Protein AF-0000000087529112 (afdb_homodimer)

Secondary structure (DSSP, 8-state):
-EEEE---HHHHHHHHHHHHTTEEEEETTEEEE---HHHHHHHHHHHHTTS-TT-EEEE----HHHHTT-EEEETT-----------/-EEEE---HHHHHHHHHHHHTTEEEEETTEEEE---HHHHHHHHHHHHTTS-TT-EEEE----HHHHTT-EEEETT-----------

pLDDT: mean 88.97, std 19.31, range [22.7, 98.44]

Radius of gyration: 16.76 Å; Cα contacts (8 Å, |Δi|>4): 225; chains: 2; bounding box: 36×61×33 Å

Solvent-accessible surface area (backbone atoms only — not comparable to full-atom values): 9905 Å² total; per-residue (Å²): 57,40,38,51,41,61,85,51,65,69,54,42,48,51,51,48,56,58,45,59,77,53,35,45,79,79,41,93,50,30,32,46,53,82,69,53,73,67,55,46,53,52,50,51,53,55,49,60,75,63,57,52,67,85,17,30,38,38,37,38,59,66,48,74,71,29,59,73,58,53,43,34,39,45,48,75,49,52,74,78,63,77,74,72,72,75,123,57,39,39,51,42,58,86,51,63,69,54,40,50,50,52,49,57,59,46,56,79,54,35,44,78,79,41,93,50,30,33,46,52,83,68,53,73,66,53,47,53,52,49,50,54,55,48,61,75,64,56,51,67,85,16,32,38,38,37,40,59,66,50,76,70,30,59,72,59,53,43,32,42,43,47,75,49,51,75,81,64,78,74,78,78,83,134

Sequence (174 aa):
MITYDISDDRIRRQVWKILTDHGERVQYSVFECELTPDEKRRLRLRLAGLIASDDSVRWYPLCTWCAKKIVIQGQGDSAVFPDYYLLMITYDISDDRIRRQVWKILTDHGERVQYSVFECELTPDEKRRLRLRLAGLIASDDSVRWYPLCTWCAKKIVIQGQGDSAVFPDYYLL

Organism: NCBI:txid1859131

Foldseek 3Di:
DKFKDADDPVLLVVLVVLCVVAADDPDSGDTDGDDDPVRVVVNVVVNVVRGDPVMDMDDDDADPVRVVPDADDDDVGPDDPPPPPPD/DKFKDADDPVLLVVLVVLCVVAADDPDSGDTDGDDDPVRVVVNVVVNVVRGDPVMDMDDDDADPVRVVPDADDDDVGDDDPPPPPDD

Structure (mmCIF, N/CA/C/O backbone):
data_AF-0000000087529112-model_v1
#
loop_
_entity.id
_entity.type
_entity.pdbx_description
1 polymer 'CRISPR-associated endoribonuclease Cas2'
#
loop_
_atom_site.group_PDB
_atom_site.id
_atom_site.type_symbol
_atom_site.label_atom_id
_atom_site.label_alt_id
_atom_site.label_comp_id
_atom_site.label_asym_id
_atom_site.label_entity_id
_atom_site.label_seq_id
_atom_site.pdbx_PDB_ins_code
_atom_site.Cartn_x
_atom_site.Cartn_y
_atom_site.Cartn_z
_atom_site.occupancy
_atom_site.B_iso_or_equiv
_atom_site.auth_seq_id
_atom_site.auth_comp_id
_atom_site.auth_asym_id
_atom_site.auth_atom_id
_atom_site.pdbx_PDB_model_num
ATOM 1 N N . MET A 1 1 ? -5.008 -4.461 -4.684 1 97.12 1 MET A N 1
ATOM 2 C CA . MET A 1 1 ? -3.74 -3.754 -4.512 1 97.12 1 MET A CA 1
ATOM 3 C C . MET A 1 1 ? -2.676 -4.68 -3.928 1 97.12 1 MET A C 1
ATOM 5 O O . MET A 1 1 ? -2.959 -5.457 -3.016 1 97.12 1 MET A O 1
ATOM 9 N N . ILE A 1 2 ? -1.481 -4.57 -4.492 1 98.38 2 ILE A N 1
ATOM 10 C CA . ILE A 1 2 ? -0.343 -5.359 -4.031 1 98.38 2 ILE A CA 1
ATOM 11 C C . ILE A 1 2 ? 0.794 -4.426 -3.615 1 98.38 2 ILE A C 1
ATOM 13 O O . ILE A 1 2 ? 1.185 -3.537 -4.375 1 98.38 2 ILE A O 1
ATOM 17 N N . THR A 1 3 ? 1.241 -4.594 -2.396 1 98.44 3 THR A N 1
ATOM 18 C CA . THR A 1 3 ? 2.43 -3.881 -1.939 1 98.44 3 THR A CA 1
ATOM 19 C C . THR A 1 3 ? 3.559 -4.859 -1.627 1 98.44 3 THR A C 1
ATOM 21 O O . THR A 1 3 ? 3.309 -6.004 -1.243 1 98.44 3 THR A O 1
ATOM 24 N N . TYR A 1 4 ? 4.75 -4.438 -1.769 1 98.31 4 TYR A N 1
ATOM 25 C CA . TYR A 1 4 ? 5.848 -5.344 -1.442 1 98.31 4 TYR A CA 1
ATOM 26 C C . TYR A 1 4 ? 7.031 -4.582 -0.864 1 98.31 4 TYR A C 1
ATOM 28 O O . TYR A 1 4 ? 7.254 -3.416 -1.204 1 98.31 4 TYR A O 1
ATOM 36 N N . ASP A 1 5 ? 7.762 -5.25 0.012 1 97.38 5 ASP A N 1
ATOM 37 C CA . ASP A 1 5 ? 8.992 -4.82 0.672 1 97.38 5 ASP A CA 1
ATOM 38 C C . ASP A 1 5 ? 10.102 -5.848 0.485 1 97.38 5 ASP A C 1
ATOM 40 O O . ASP A 1 5 ? 10.164 -6.848 1.206 1 97.38 5 ASP A O 1
ATOM 44 N N . ILE A 1 6 ? 10.891 -5.531 -0.5 1 97.5 6 ILE A N 1
ATOM 45 C CA . ILE A 1 6 ? 11.938 -6.457 -0.922 1 97.5 6 ILE A CA 1
ATOM 46 C C . ILE A 1 6 ? 13.281 -5.738 -0.946 1 97.5 6 ILE A C 1
ATOM 48 O O . ILE A 1 6 ? 13.438 -4.73 -1.641 1 97.5 6 ILE A O 1
ATOM 52 N N . SER A 1 7 ? 14.297 -6.277 -0.298 1 94.69 7 SER A N 1
ATOM 53 C CA . SER A 1 7 ? 15.578 -5.598 -0.122 1 94.69 7 SER A CA 1
ATOM 54 C C . SER A 1 7 ? 16.484 -5.797 -1.334 1 94.69 7 SER A C 1
ATOM 56 O O . SER A 1 7 ? 17.188 -4.875 -1.742 1 94.69 7 SER A O 1
ATOM 58 N N . ASP A 1 8 ? 16.406 -7.047 -1.857 1 96.94 8 ASP A N 1
ATOM 59 C CA . ASP A 1 8 ? 17.281 -7.375 -2.979 1 96.94 8 ASP A CA 1
ATOM 60 C C . ASP A 1 8 ? 16.766 -6.742 -4.273 1 96.94 8 ASP A C 1
ATOM 62 O O . ASP A 1 8 ? 15.656 -7.039 -4.723 1 96.94 8 ASP A O 1
ATOM 66 N N . ASP A 1 9 ? 17.594 -5.938 -4.918 1 96.31 9 ASP A N 1
ATOM 67 C CA . ASP A 1 9 ? 17.203 -5.184 -6.102 1 96.31 9 ASP A CA 1
ATOM 68 C C . ASP A 1 9 ? 16.844 -6.121 -7.254 1 96.31 9 ASP A C 1
ATOM 70 O O . ASP A 1 9 ? 15.914 -5.84 -8.023 1 96.31 9 ASP A O 1
ATOM 74 N N . ARG A 1 10 ? 17.578 -7.227 -7.336 1 97.56 10 ARG A N 1
ATOM 75 C CA . ARG A 1 10 ? 17.312 -8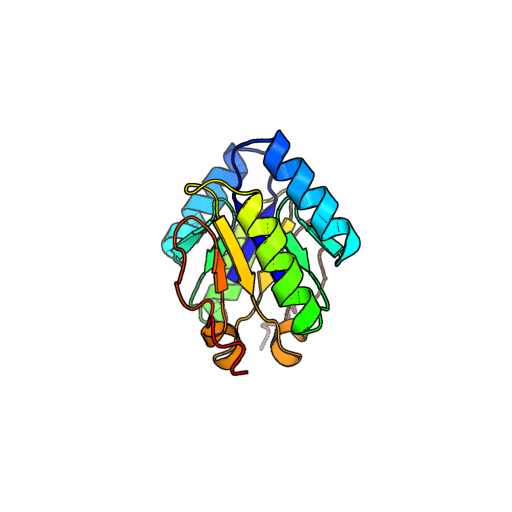.156 -8.43 1 97.56 10 ARG A CA 1
ATOM 76 C C . ARG A 1 10 ? 15.938 -8.789 -8.273 1 97.56 10 ARG A C 1
ATOM 78 O O . ARG A 1 10 ? 15.172 -8.875 -9.242 1 97.56 10 ARG A O 1
ATOM 85 N N . ILE A 1 11 ? 15.664 -9.172 -7.066 1 97.62 11 ILE A N 1
ATOM 86 C CA . ILE A 1 11 ? 14.367 -9.781 -6.785 1 97.62 11 ILE A CA 1
ATOM 87 C C . ILE A 1 11 ? 13.258 -8.742 -6.953 1 97.62 11 ILE A C 1
ATOM 89 O O . ILE A 1 11 ? 12.219 -9.023 -7.543 1 97.62 11 ILE A O 1
ATOM 93 N N . ARG A 1 12 ? 13.477 -7.566 -6.457 1 97.69 12 ARG A N 1
ATOM 94 C CA . ARG A 1 12 ? 12.5 -6.492 -6.574 1 97.69 12 ARG A CA 1
ATOM 95 C C . ARG A 1 12 ? 12.172 -6.203 -8.031 1 97.69 12 ARG A C 1
ATOM 97 O O . ARG A 1 12 ? 11.008 -6.016 -8.391 1 97.69 12 ARG A O 1
ATOM 104 N N . ARG A 1 13 ? 13.203 -6.199 -8.867 1 97.5 13 ARG A N 1
ATOM 105 C CA . ARG A 1 13 ? 13 -5.961 -10.289 1 97.5 13 ARG A CA 1
ATOM 106 C C . ARG A 1 13 ? 12.203 -7.09 -10.93 1 97.5 13 ARG A C 1
ATOM 108 O O . ARG A 1 13 ? 11.352 -6.848 -11.789 1 97.5 13 ARG A O 1
ATOM 115 N N . GLN A 1 14 ? 12.469 -8.266 -10.555 1 97.94 14 GLN A N 1
ATOM 116 C CA . GLN A 1 14 ? 11.719 -9.406 -11.086 1 97.94 14 GLN A CA 1
ATOM 117 C C . GLN A 1 14 ? 10.25 -9.328 -10.688 1 97.94 14 GLN A C 1
ATOM 119 O O . GLN A 1 14 ? 9.367 -9.578 -11.508 1 97.94 14 GLN A O 1
ATOM 124 N N . VAL A 1 15 ? 10.023 -8.992 -9.453 1 98.19 15 VAL A N 1
ATOM 125 C CA . VAL A 1 15 ? 8.656 -8.852 -8.977 1 98.19 15 VAL A CA 1
ATOM 126 C C . VAL A 1 15 ? 7.949 -7.742 -9.758 1 98.19 15 VAL A C 1
ATOM 128 O O . VAL A 1 15 ? 6.82 -7.914 -10.219 1 98.19 15 VAL A O 1
ATOM 131 N N . TRP A 1 16 ? 8.633 -6.668 -9.914 1 97.94 16 TRP A N 1
ATOM 132 C CA . TRP A 1 16 ? 8.125 -5.566 -10.727 1 97.94 16 TRP A CA 1
ATOM 133 C C . TRP A 1 16 ? 7.742 -6.043 -12.125 1 97.94 16 TRP A C 1
ATOM 135 O O . TRP A 1 16 ? 6.637 -5.77 -12.602 1 97.94 16 TRP A O 1
ATOM 145 N N . LYS A 1 17 ? 8.578 -6.754 -12.727 1 97.88 17 LYS A N 1
ATOM 146 C CA . LYS A 1 17 ? 8.328 -7.23 -14.078 1 97.88 17 LYS A CA 1
ATOM 147 C C . LYS A 1 17 ? 7.109 -8.148 -14.125 1 97.88 17 LYS A C 1
ATOM 149 O O . LYS A 1 17 ? 6.27 -8.031 -15.016 1 97.88 17 LYS A O 1
ATOM 154 N N . ILE A 1 18 ? 7.023 -8.953 -13.211 1 97.94 18 ILE A N 1
ATOM 155 C CA . ILE A 1 18 ? 5.914 -9.898 -13.156 1 97.94 18 ILE A CA 1
ATOM 156 C C . ILE A 1 18 ? 4.598 -9.141 -12.977 1 97.94 18 ILE A C 1
ATOM 158 O O . ILE A 1 18 ? 3.623 -9.414 -13.68 1 97.94 18 ILE A O 1
ATOM 162 N N . LEU A 1 19 ? 4.562 -8.18 -12.078 1 98.12 19 LEU A N 1
ATOM 163 C CA . LEU A 1 19 ? 3.324 -7.48 -11.75 1 98.12 19 LEU A CA 1
ATOM 164 C C . LEU A 1 19 ? 2.92 -6.539 -12.883 1 98.12 19 LEU A C 1
ATOM 166 O O . LEU A 1 19 ? 1.733 -6.258 -13.062 1 98.12 19 LEU A O 1
ATOM 170 N N . THR A 1 20 ? 3.918 -6.082 -13.664 1 97.5 20 THR A N 1
ATOM 171 C CA . THR A 1 20 ? 3.658 -5.168 -14.766 1 97.5 20 THR A CA 1
ATOM 172 C C . THR A 1 20 ? 2.711 -5.801 -15.781 1 97.5 20 THR A C 1
ATOM 174 O O . THR A 1 20 ? 1.915 -5.105 -16.422 1 97.5 20 THR A O 1
ATOM 177 N N . ASP A 1 21 ? 2.658 -7.074 -15.82 1 95.88 21 ASP A N 1
ATOM 178 C CA . ASP A 1 21 ? 1.807 -7.805 -16.75 1 95.88 21 ASP A CA 1
ATOM 179 C C . ASP A 1 21 ? 0.402 -7.992 -16.188 1 95.88 21 ASP A C 1
ATOM 181 O O . ASP A 1 21 ? -0.488 -8.5 -16.875 1 95.88 21 ASP A O 1
ATOM 185 N N . HIS A 1 22 ? 0.171 -7.539 -14.961 1 97.31 22 HIS A N 1
ATOM 186 C CA . HIS A 1 22 ? -1.081 -7.906 -14.312 1 97.31 22 HIS A CA 1
ATOM 187 C C . HIS A 1 22 ? -1.8 -6.68 -13.766 1 97.31 22 HIS A C 1
ATOM 189 O O . HIS A 1 22 ? -2.951 -6.77 -13.336 1 97.31 22 HIS A O 1
ATOM 195 N N . GLY A 1 23 ? -1.105 -5.59 -13.766 1 97.31 23 GLY A N 1
ATOM 196 C CA . GLY A 1 23 ? -1.721 -4.41 -13.18 1 97.31 23 GLY A CA 1
ATOM 197 C C . GLY A 1 23 ? -0.941 -3.137 -13.453 1 97.31 23 GLY A C 1
ATOM 198 O O . GLY A 1 23 ? -0.085 -3.102 -14.336 1 97.31 23 GLY A O 1
ATOM 199 N N . GLU A 1 24 ? -1.319 -2.135 -12.812 1 97.38 24 GLU A N 1
ATOM 200 C CA . GLU A 1 24 ? -0.717 -0.813 -12.961 1 97.38 24 GLU A CA 1
ATOM 201 C C . GLU A 1 24 ? 0.164 -0.472 -11.758 1 97.38 24 GLU A C 1
ATOM 203 O O . GLU A 1 24 ? -0.273 -0.577 -10.617 1 97.38 24 GLU A O 1
ATOM 208 N N . ARG A 1 25 ? 1.437 -0.058 -12.133 1 97.19 25 ARG A N 1
ATOM 209 C CA . ARG A 1 25 ? 2.314 0.436 -11.078 1 97.19 25 ARG A CA 1
ATOM 210 C C . ARG A 1 25 ? 1.905 1.838 -10.641 1 97.19 25 ARG A C 1
ATOM 212 O O . ARG A 1 25 ? 1.94 2.779 -11.43 1 97.19 25 ARG A O 1
ATOM 219 N N . VAL A 1 26 ? 1.523 2.002 -9.336 1 96.56 26 VAL A N 1
ATOM 220 C CA . VAL A 1 26 ? 1.054 3.307 -8.875 1 96.56 26 VAL A CA 1
ATOM 221 C C . VAL A 1 26 ? 2.109 3.953 -7.98 1 96.56 26 VAL A C 1
ATOM 223 O O . VAL A 1 26 ? 2.098 5.168 -7.777 1 96.56 26 VAL A O 1
ATOM 226 N N . GLN A 1 27 ? 2.967 3.143 -7.395 1 97.25 27 GLN A N 1
ATOM 227 C CA . GLN A 1 27 ? 4.16 3.566 -6.672 1 97.25 27 GLN A CA 1
ATOM 228 C C . GLN A 1 27 ? 5.312 2.59 -6.891 1 97.25 27 GLN A C 1
ATOM 230 O O . GLN A 1 27 ? 5.109 1.482 -7.395 1 97.25 27 GLN A O 1
ATOM 235 N N . TYR A 1 28 ? 6.422 2.936 -6.434 1 95.75 28 TYR A N 1
ATOM 236 C CA . TYR A 1 28 ? 7.621 2.127 -6.637 1 95.75 28 TYR A CA 1
ATOM 237 C C . TYR A 1 28 ? 7.367 0.672 -6.262 1 95.75 28 TYR A C 1
ATOM 239 O O . TYR A 1 28 ? 7.754 -0.241 -6.996 1 95.75 28 TYR A O 1
ATOM 247 N N . SER A 1 29 ? 6.625 0.409 -5.145 1 96.88 29 SER A N 1
ATOM 248 C CA . SER A 1 29 ? 6.395 -0.947 -4.656 1 96.88 29 SER A CA 1
ATOM 249 C C . SER A 1 29 ? 4.91 -1.206 -4.43 1 96.88 29 SER A C 1
ATOM 251 O O . SER A 1 29 ? 4.535 -1.952 -3.521 1 96.88 29 SER A O 1
ATOM 253 N N . VAL A 1 30 ? 4.133 -0.557 -5.254 1 98.19 30 VAL A N 1
ATOM 254 C CA . VAL A 1 30 ? 2.688 -0.721 -5.117 1 98.19 30 VAL A CA 1
ATOM 255 C C . VAL A 1 30 ? 2.055 -0.877 -6.5 1 98.19 30 VAL A C 1
ATOM 257 O O . VAL A 1 30 ? 2.27 -0.047 -7.387 1 98.19 30 VAL A O 1
ATOM 260 N N . PHE A 1 31 ? 1.249 -1.937 -6.641 1 98.44 31 PHE A N 1
ATOM 261 C CA . PHE A 1 31 ? 0.499 -2.184 -7.867 1 98.44 31 PHE A CA 1
ATOM 262 C C . PHE A 1 31 ? -0.994 -2.287 -7.574 1 98.44 31 PHE A C 1
ATOM 264 O O . PHE A 1 31 ? 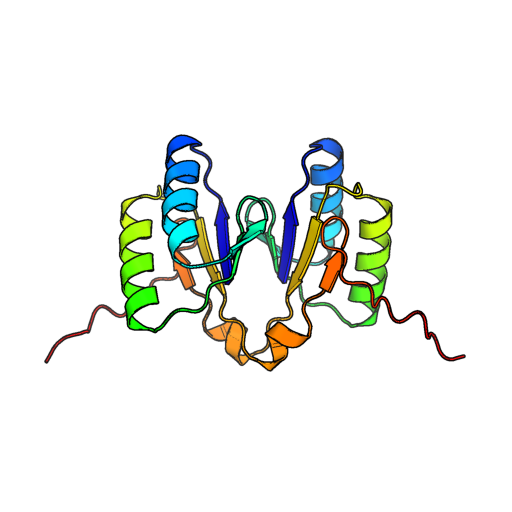-1.395 -2.834 -6.547 1 98.44 31 PHE A O 1
ATOM 271 N N . GLU A 1 32 ? -1.783 -1.75 -8.453 1 97.88 32 GLU A N 1
ATOM 272 C CA . GLU A 1 32 ? -3.217 -2.025 -8.492 1 97.88 32 GLU A CA 1
ATOM 273 C C . GLU A 1 32 ? -3.562 -2.992 -9.625 1 97.88 32 GLU A C 1
ATOM 275 O O . GLU A 1 32 ? -3.191 -2.766 -10.773 1 97.88 32 GLU A O 1
ATOM 280 N N . CYS A 1 33 ? -4.273 -4.008 -9.25 1 97.81 33 CYS A N 1
ATOM 281 C CA . CYS A 1 33 ? -4.539 -5.094 -10.188 1 97.81 33 CYS A CA 1
ATOM 282 C C . CYS A 1 33 ? -6.008 -5.492 -10.156 1 97.81 33 CYS A C 1
ATOM 284 O O . CYS A 1 33 ? -6.637 -5.492 -9.094 1 97.81 33 CYS A O 1
ATOM 286 N N . GLU A 1 34 ? -6.516 -5.801 -11.297 1 96.44 34 GLU A N 1
ATOM 287 C CA . GLU A 1 34 ? -7.789 -6.5 -11.43 1 96.44 34 GLU A CA 1
ATOM 288 C C . GLU A 1 34 ? -7.582 -7.961 -11.828 1 96.44 34 GLU A C 1
ATOM 290 O O . GLU A 1 34 ? -7.316 -8.258 -12.992 1 96.44 34 GLU A O 1
ATOM 295 N N . LEU A 1 35 ? -7.754 -8.844 -10.852 1 97.12 35 LEU A N 1
ATOM 296 C CA . LEU A 1 35 ? -7.422 -10.25 -11.055 1 97.12 3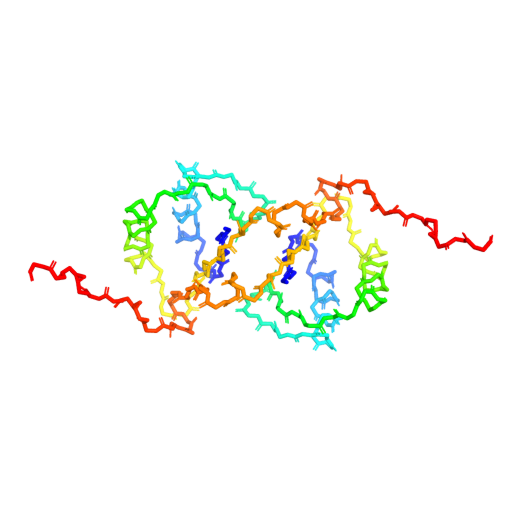5 LEU A CA 1
ATOM 297 C C . LEU A 1 35 ? -8.625 -11.141 -10.75 1 97.12 35 LEU A C 1
ATOM 299 O O . LEU A 1 35 ? -9.367 -10.875 -9.797 1 97.12 35 LEU A O 1
ATOM 303 N N . THR A 1 36 ? -8.734 -12.227 -11.5 1 96 36 THR A N 1
ATOM 304 C CA . THR A 1 36 ? -9.617 -13.312 -11.094 1 96 36 THR A CA 1
ATOM 305 C C . THR A 1 36 ? -9.008 -14.109 -9.945 1 96 36 THR A C 1
ATOM 307 O O . THR A 1 36 ? -7.801 -14.016 -9.695 1 96 36 THR A O 1
ATOM 310 N N . PRO A 1 37 ? -9.859 -14.891 -9.289 1 94.5 37 PRO A N 1
ATOM 311 C CA . PRO A 1 37 ? -9.312 -15.719 -8.219 1 94.5 37 PRO A CA 1
ATOM 312 C C . PRO A 1 37 ? -8.188 -16.641 -8.695 1 94.5 37 PRO A C 1
ATOM 314 O O . PRO A 1 37 ? -7.188 -16.812 -8 1 94.5 37 PRO A O 1
ATOM 317 N N . ASP A 1 38 ? -8.344 -17.188 -9.898 1 96.25 38 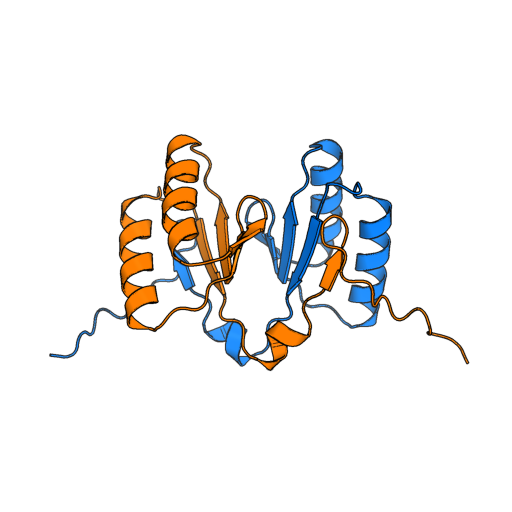ASP A N 1
ATOM 318 C CA . ASP A 1 38 ? -7.324 -18.078 -10.438 1 96.25 38 ASP A CA 1
ATOM 319 C C . ASP A 1 38 ? -6.039 -17.312 -10.75 1 96.25 38 ASP A C 1
ATOM 321 O O . ASP A 1 38 ? -4.941 -17.797 -10.453 1 96.25 38 ASP A O 1
ATOM 325 N N . GLU A 1 39 ? -6.164 -16.203 -11.289 1 96.56 39 GLU A N 1
ATOM 326 C CA . GLU A 1 39 ? -5 -15.375 -11.586 1 96.56 39 GLU A CA 1
ATOM 327 C C . GLU A 1 39 ? -4.258 -14.984 -10.305 1 96.56 39 GLU A C 1
ATOM 329 O O . GLU A 1 39 ? -3.027 -15.031 -10.258 1 96.56 39 GLU A O 1
ATOM 334 N N . LYS A 1 40 ? -5.035 -14.602 -9.344 1 97 40 LYS A N 1
ATOM 335 C CA . LYS A 1 40 ? -4.453 -14.234 -8.062 1 97 40 LYS A CA 1
ATOM 336 C C . LYS A 1 40 ? -3.672 -15.398 -7.453 1 97 40 LYS A C 1
ATOM 338 O O . LYS A 1 40 ? -2.539 -15.219 -7.004 1 97 40 LYS A O 1
ATOM 343 N N . ARG A 1 41 ? -4.293 -16.562 -7.504 1 95.5 41 ARG A N 1
ATOM 344 C CA . ARG A 1 41 ? -3.645 -17.734 -6.945 1 95.5 41 ARG A CA 1
ATOM 345 C C . ARG A 1 41 ? -2.33 -18.031 -7.664 1 95.5 41 ARG A C 1
ATOM 347 O O . ARG A 1 41 ? -1.303 -18.25 -7.02 1 95.5 41 ARG A O 1
ATOM 354 N N . ARG A 1 42 ? -2.326 -17.984 -8.922 1 96.44 42 ARG A N 1
ATOM 355 C CA . ARG A 1 42 ? -1.135 -18.281 -9.711 1 96.44 42 ARG A CA 1
ATOM 356 C C . ARG A 1 42 ? -0.043 -17.25 -9.453 1 96.44 42 ARG A C 1
ATOM 358 O O . ARG A 1 42 ? 1.131 -17.594 -9.312 1 96.44 42 ARG A O 1
ATOM 365 N N . LEU A 1 43 ? -0.484 -16.047 -9.414 1 97.44 43 LEU A N 1
ATOM 366 C CA . LEU A 1 43 ? 0.466 -14.969 -9.18 1 97.44 43 LEU A CA 1
ATOM 367 C C . LEU A 1 43 ? 1.086 -15.086 -7.789 1 97.44 43 LEU A C 1
ATOM 369 O O . LEU A 1 43 ? 2.291 -14.891 -7.625 1 97.44 43 LEU A O 1
ATOM 373 N N . ARG A 1 44 ? 0.305 -15.414 -6.859 1 96 44 ARG A N 1
ATOM 374 C CA . ARG A 1 44 ? 0.807 -15.594 -5.5 1 96 44 ARG A CA 1
ATOM 375 C C . ARG A 1 44 ? 1.843 -16.719 -5.449 1 96 44 ARG A C 1
ATOM 377 O O . ARG A 1 44 ? 2.873 -16.578 -4.785 1 96 44 ARG A O 1
ATOM 384 N N . LEU A 1 45 ? 1.536 -17.781 -6.145 1 95.94 45 LEU A N 1
ATOM 385 C CA . LEU A 1 45 ? 2.463 -18.906 -6.172 1 95.94 45 LEU A CA 1
ATOM 386 C C . LEU A 1 45 ? 3.783 -18.5 -6.824 1 95.94 45 LEU A C 1
ATOM 388 O O . LEU A 1 45 ? 4.855 -18.859 -6.332 1 95.94 45 LEU A O 1
ATOM 392 N N . ARG A 1 46 ? 3.633 -17.812 -7.852 1 96.56 46 ARG A N 1
ATOM 393 C CA . ARG A 1 46 ? 4.824 -17.359 -8.562 1 96.56 46 ARG A CA 1
ATOM 394 C C . ARG A 1 46 ? 5.691 -16.469 -7.684 1 96.56 46 ARG A C 1
ATOM 396 O O . ARG A 1 46 ? 6.91 -16.672 -7.605 1 96.56 46 ARG A O 1
ATOM 403 N N . LEU A 1 47 ? 5.105 -15.539 -7.008 1 97.12 47 LEU A N 1
ATOM 404 C CA . LEU A 1 47 ? 5.848 -14.609 -6.164 1 97.12 47 LEU A CA 1
ATOM 405 C C . LEU A 1 47 ? 6.434 -15.32 -4.953 1 97.12 47 LEU A C 1
ATOM 407 O O . LEU A 1 47 ? 7.523 -14.969 -4.488 1 97.12 47 LEU A O 1
ATOM 411 N N . ALA A 1 48 ? 5.723 -16.312 -4.473 1 94.69 48 ALA A N 1
ATOM 412 C CA . ALA A 1 48 ? 6.203 -17.078 -3.324 1 94.69 48 ALA A CA 1
ATOM 413 C C . ALA A 1 48 ? 7.527 -17.766 -3.643 1 94.69 48 ALA A C 1
ATOM 415 O O . ALA A 1 48 ? 8.391 -17.906 -2.771 1 94.69 48 ALA A O 1
ATOM 416 N N . GLY A 1 49 ? 7.668 -18.094 -4.832 1 94.75 49 GLY A N 1
ATOM 417 C CA . GLY A 1 49 ? 8.883 -18.781 -5.242 1 94.75 49 GLY A CA 1
ATOM 418 C C . GLY A 1 49 ? 10.055 -17.844 -5.461 1 94.75 49 GLY A C 1
ATOM 419 O O . GLY A 1 49 ? 11.195 -18.281 -5.594 1 94.75 49 GLY A O 1
ATOM 420 N N . LEU A 1 50 ? 9.773 -16.594 -5.438 1 96.38 50 LEU A N 1
ATOM 421 C CA . LEU A 1 50 ? 10.789 -15.617 -5.797 1 96.38 50 LEU A CA 1
ATOM 422 C C . LEU A 1 50 ? 11.305 -14.891 -4.559 1 96.38 50 LEU A C 1
ATOM 424 O O . LEU A 1 50 ? 12.492 -14.578 -4.465 1 96.38 50 LEU A O 1
ATOM 428 N N . ILE A 1 51 ? 10.477 -14.594 -3.547 1 96.25 51 ILE A N 1
ATOM 429 C CA . ILE A 1 51 ? 10.828 -13.688 -2.465 1 96.25 51 ILE A CA 1
ATOM 430 C C . ILE A 1 51 ? 11.484 -14.461 -1.325 1 96.25 51 ILE A C 1
ATOM 432 O O . ILE A 1 51 ? 11.227 -15.656 -1.151 1 96.25 51 ILE A O 1
ATOM 436 N N . ALA A 1 52 ? 12.344 -13.773 -0.579 1 93.75 52 ALA A N 1
ATOM 437 C CA . ALA A 1 52 ? 12.977 -14.352 0.602 1 93.75 52 ALA A CA 1
ATOM 438 C C . ALA A 1 52 ? 12.055 -14.281 1.812 1 93.75 52 ALA A C 1
ATOM 440 O O . ALA A 1 52 ? 11.008 -13.625 1.765 1 93.75 52 ALA A O 1
ATOM 441 N N . SER A 1 53 ? 12.461 -14.984 2.857 1 90.94 53 SER A N 1
ATOM 442 C CA . SER A 1 53 ? 11.641 -15.055 4.059 1 90.94 53 SER A CA 1
ATOM 443 C C . SER A 1 53 ? 11.531 -13.695 4.738 1 90.94 53 SER A C 1
ATOM 445 O O . SER A 1 53 ? 10.555 -13.414 5.434 1 90.94 53 SER A O 1
ATOM 447 N N . ASP A 1 54 ? 12.586 -12.867 4.52 1 94 54 ASP A N 1
ATOM 448 C CA . ASP A 1 54 ? 12.57 -11.57 5.188 1 94 54 ASP A CA 1
ATOM 449 C C . ASP A 1 54 ? 11.906 -10.508 4.305 1 94 54 ASP A C 1
ATOM 451 O O . ASP A 1 54 ? 11.75 -9.359 4.723 1 94 54 ASP A O 1
ATOM 455 N N . ASP A 1 55 ? 11.477 -10.938 3.094 1 96.88 55 ASP A N 1
ATOM 456 C CA . ASP A 1 55 ? 10.672 -10.094 2.221 1 96.88 55 ASP A CA 1
ATOM 457 C C . ASP A 1 55 ? 9.188 -10.227 2.551 1 96.88 55 ASP A C 1
ATOM 459 O O . ASP A 1 55 ? 8.781 -11.148 3.266 1 96.88 55 ASP A O 1
ATOM 463 N N . SER A 1 56 ? 8.484 -9.281 2.08 1 96.38 56 SER A N 1
ATOM 464 C CA . SER A 1 56 ? 7.047 -9.336 2.33 1 96.38 56 SER A CA 1
ATOM 465 C C . SER A 1 56 ? 6.258 -8.805 1.134 1 96.38 56 SER A C 1
ATOM 467 O O . SER A 1 56 ? 6.641 -7.809 0.521 1 96.38 56 SER A O 1
ATOM 469 N N . VAL A 1 57 ? 5.246 -9.57 0.78 1 97.94 57 VAL A N 1
ATOM 470 C CA . VAL A 1 57 ? 4.234 -9.148 -0.184 1 97.94 57 VAL A CA 1
ATOM 471 C C . VAL A 1 57 ? 2.855 -9.172 0.468 1 97.94 57 VAL A C 1
ATOM 473 O O . VAL A 1 57 ? 2.471 -10.172 1.084 1 97.94 57 VAL A O 1
ATOM 476 N N . ARG A 1 58 ? 2.156 -8.078 0.354 1 97.75 58 ARG A N 1
ATOM 477 C CA . ARG A 1 58 ? 0.829 -7.977 0.953 1 97.75 58 ARG A CA 1
ATOM 478 C C . ARG A 1 58 ? -0.236 -7.734 -0.112 1 97.75 58 ARG A C 1
ATOM 480 O O . ARG A 1 58 ? -0.057 -6.898 -0.999 1 97.75 58 ARG A O 1
ATOM 487 N N . TRP A 1 59 ? -1.321 -8.492 0.041 1 97.94 59 TRP A N 1
ATOM 488 C CA . TRP A 1 59 ? -2.449 -8.43 -0.883 1 97.94 59 TRP A CA 1
ATOM 489 C C . TRP A 1 59 ? -3.668 -7.801 -0.213 1 97.94 59 TRP A C 1
ATOM 491 O O . TRP A 1 59 ? -4.191 -8.336 0.765 1 97.94 59 TRP A O 1
ATOM 501 N N . TYR A 1 60 ? -4.055 -6.652 -0.752 1 97.56 60 TYR A N 1
ATOM 502 C CA . TYR A 1 60 ? -5.195 -5.918 -0.217 1 97.56 60 TYR A CA 1
ATOM 503 C C . TYR A 1 60 ? -6.355 -5.918 -1.204 1 97.56 60 TYR A C 1
ATOM 505 O O . TYR A 1 60 ? -6.289 -5.273 -2.254 1 97.56 60 TYR A O 1
ATOM 513 N N . PRO A 1 61 ? -7.434 -6.66 -0.859 1 96.88 61 PRO A N 1
ATOM 514 C CA . PRO A 1 61 ? -8.609 -6.457 -1.706 1 96.88 61 PRO A CA 1
ATOM 515 C C . PRO A 1 61 ? -9.188 -5.047 -1.581 1 96.88 61 PRO A C 1
ATOM 517 O O . PRO A 1 61 ? -9.18 -4.469 -0.492 1 96.88 61 PRO A O 1
ATOM 520 N N . LEU A 1 62 ? -9.57 -4.465 -2.666 1 96.56 62 LEU A N 1
ATOM 521 C CA . LEU A 1 62 ? -10.25 -3.174 -2.697 1 96.56 62 LEU A CA 1
ATOM 522 C C . LEU A 1 62 ? -11.656 -3.314 -3.273 1 96.56 62 LEU A C 1
ATOM 524 O O . LEU A 1 62 ? -11.82 -3.434 -4.488 1 96.56 62 LEU A O 1
ATOM 528 N N . CYS A 1 63 ? -12.633 -3.248 -2.393 1 95.38 63 CYS A N 1
ATOM 529 C CA . CYS A 1 63 ? -13.992 -3.295 -2.904 1 95.38 63 CYS A CA 1
ATOM 530 C C . CYS A 1 63 ? -14.359 -1.99 -3.602 1 95.38 63 CYS A C 1
ATOM 532 O O . CYS A 1 63 ? -13.625 -1.007 -3.516 1 95.38 63 CYS A O 1
ATOM 534 N N . THR A 1 64 ? -15.508 -2.039 -4.266 1 94.5 64 THR A N 1
ATOM 535 C CA . THR A 1 64 ? -15.953 -0.892 -5.047 1 94.5 64 THR A CA 1
ATOM 536 C C . THR A 1 64 ? -16.016 0.363 -4.18 1 94.5 64 THR A C 1
ATOM 538 O O . THR A 1 64 ? -15.625 1.446 -4.617 1 94.5 64 THR A O 1
ATOM 541 N N . TRP A 1 65 ? -16.484 0.217 -3.018 1 94.44 65 TRP A N 1
ATOM 542 C CA . TRP A 1 65 ? -16.625 1.352 -2.111 1 94.44 65 TRP A CA 1
ATOM 543 C C . TRP A 1 65 ? -15.25 1.925 -1.747 1 94.44 65 TRP A C 1
ATOM 545 O O . TRP A 1 65 ? -15.047 3.139 -1.817 1 94.44 65 TRP A O 1
ATOM 555 N N . CYS A 1 66 ? -14.375 1.103 -1.383 1 95.62 66 CYS A N 1
ATOM 556 C CA . CYS A 1 66 ? -13.047 1.532 -0.959 1 95.62 66 CYS A CA 1
ATOM 557 C C . CYS A 1 66 ? -12.281 2.156 -2.119 1 95.62 66 CYS A C 1
ATOM 559 O O . CYS A 1 66 ? -11.609 3.172 -1.947 1 95.62 66 CYS A O 1
ATOM 561 N N . ALA A 1 67 ? -12.422 1.566 -3.25 1 94.94 67 ALA A N 1
ATOM 562 C CA . ALA A 1 67 ? -11.688 2.027 -4.426 1 94.94 67 ALA A CA 1
ATOM 563 C C . ALA A 1 67 ? -12.102 3.445 -4.809 1 94.94 67 ALA A C 1
ATOM 565 O O . ALA A 1 67 ? -11.281 4.223 -5.305 1 94.94 67 ALA A O 1
ATOM 566 N N . LYS A 1 68 ? -13.297 3.816 -4.547 1 94.5 68 LYS A N 1
ATOM 567 C CA . LYS A 1 68 ? -13.828 5.117 -4.945 1 94.5 68 LYS A CA 1
ATOM 568 C C . LYS A 1 68 ? -13.352 6.219 -4 1 94.5 68 LYS A C 1
ATOM 570 O O . LYS A 1 68 ? -13.492 7.406 -4.301 1 94.5 68 LYS A O 1
ATOM 575 N N . LYS A 1 69 ? -12.758 5.855 -2.908 1 94.81 69 LYS A N 1
ATOM 576 C CA . LYS A 1 69 ? -12.445 6.84 -1.875 1 94.81 69 LYS A CA 1
ATOM 577 C C . LYS A 1 69 ? -10.938 7.008 -1.71 1 94.81 69 LYS A C 1
ATOM 579 O O . LYS A 1 69 ? -10.484 7.625 -0.749 1 94.81 69 LYS A O 1
ATOM 584 N N . ILE A 1 70 ? -10.188 6.465 -2.654 1 95.94 70 ILE A N 1
ATOM 585 C CA . ILE A 1 70 ? -8.734 6.613 -2.615 1 95.94 70 ILE A CA 1
ATOM 586 C C . ILE A 1 70 ? -8.359 8.086 -2.777 1 95.94 70 ILE A C 1
ATOM 588 O O . ILE A 1 70 ? -8.938 8.789 -3.605 1 95.94 70 ILE A O 1
ATOM 592 N N . VAL A 1 71 ? -7.395 8.531 -1.954 1 95.25 71 VAL A N 1
ATOM 593 C CA . VAL A 1 71 ? -6.867 9.891 -2.062 1 95.25 71 VAL A CA 1
ATOM 594 C C . VAL A 1 71 ? -5.367 9.844 -2.332 1 95.25 71 VAL A C 1
ATOM 596 O O . VAL A 1 71 ? -4.641 9.07 -1.704 1 95.25 71 VAL A O 1
ATOM 599 N N . ILE A 1 72 ? -4.969 10.711 -3.252 1 95.62 72 ILE A N 1
ATOM 600 C CA . ILE A 1 72 ? -3.561 10.766 -3.623 1 95.62 72 ILE A CA 1
ATOM 601 C C . ILE A 1 72 ? -3.01 12.164 -3.365 1 95.62 72 ILE A C 1
ATOM 603 O O . ILE A 1 72 ? -3.627 13.164 -3.75 1 95.62 72 ILE A O 1
ATOM 607 N N . GLN A 1 73 ? -1.886 12.219 -2.711 1 95.44 73 GLN A N 1
ATOM 608 C CA . GLN A 1 73 ? -1.155 13.469 -2.502 1 95.44 73 GLN A CA 1
ATOM 609 C C . GLN A 1 73 ? 0.174 13.453 -3.25 1 95.44 73 GLN A C 1
ATOM 611 O O . GLN A 1 73 ? 0.884 12.445 -3.252 1 95.44 73 GLN A O 1
ATOM 616 N N . GLY A 1 74 ? 0.571 14.633 -3.791 1 92.75 74 GLY A N 1
ATOM 617 C CA . GLY A 1 74 ? 1.806 14.719 -4.555 1 92.75 74 GLY A CA 1
ATOM 618 C C . GLY A 1 74 ? 1.642 14.305 -6.004 1 92.75 74 GLY A C 1
ATOM 619 O O . GLY A 1 74 ? 0.757 14.812 -6.699 1 92.75 74 GLY A O 1
ATOM 620 N N . GLN A 1 75 ? 2.609 13.5 -6.41 1 82.06 75 GLN A N 1
ATOM 621 C CA . GLN A 1 75 ? 2.52 13.031 -7.789 1 82.06 75 GLN A CA 1
ATOM 622 C C . GLN A 1 75 ? 1.219 12.266 -8.023 1 82.06 75 GLN A C 1
ATOM 624 O O . GLN A 1 75 ? 0.945 11.273 -7.348 1 82.06 75 GLN A O 1
ATOM 629 N N . GLY A 1 76 ? 0.343 12.688 -9 1 72.75 76 GLY A N 1
ATOM 630 C CA . GLY A 1 76 ? -0.938 12.039 -9.234 1 72.75 76 GLY A CA 1
ATOM 631 C C . GLY A 1 76 ? -2.066 12.625 -8.406 1 72.75 76 GLY A C 1
ATOM 632 O O . GLY A 1 76 ? -3.113 12 -8.242 1 72.75 76 GLY A O 1
ATOM 633 N N . ASP A 1 77 ? -1.664 13.812 -7.82 1 64.69 77 ASP A N 1
ATOM 634 C CA . ASP A 1 77 ? -2.594 14.445 -6.895 1 64.69 77 ASP A CA 1
ATOM 635 C C . ASP A 1 77 ? -4.008 14.469 -7.465 1 64.69 77 ASP A C 1
ATOM 637 O O . ASP A 1 77 ? -4.207 14.805 -8.633 1 64.69 77 ASP A O 1
ATOM 641 N N . SER A 1 78 ? -4.707 13.602 -7 1 58.31 78 SER A N 1
ATOM 642 C CA . SER A 1 78 ? -6.133 13.703 -7.297 1 58.31 78 SER A CA 1
ATOM 643 C C . SER A 1 78 ? -6.793 14.789 -6.457 1 58.31 78 SER A C 1
ATOM 645 O O . SER A 1 78 ? -6.426 15 -5.297 1 58.31 78 SER A O 1
ATOM 647 N N . ALA A 1 79 ? -7.125 16 -6.953 1 47.56 79 ALA A N 1
ATOM 648 C CA . ALA A 1 79 ? -7.598 17.297 -6.484 1 47.56 79 ALA A CA 1
ATOM 649 C C . ALA A 1 79 ? -8.289 17.172 -5.129 1 47.56 79 ALA A C 1
ATOM 651 O O . ALA A 1 79 ? -8.039 17.969 -4.219 1 47.56 79 ALA A O 1
ATOM 652 N N . VAL A 1 80 ? -9.43 16.312 -4.848 1 44.5 80 VAL A N 1
ATOM 653 C CA . VAL A 1 80 ? -10.516 17.109 -4.297 1 44.5 80 VAL A CA 1
ATOM 654 C C . VAL A 1 80 ? -10.242 17.406 -2.824 1 44.5 80 VAL A C 1
ATOM 656 O O . VAL A 1 80 ? -10.219 16.5 -1.993 1 44.5 80 VAL A O 1
ATOM 659 N N . PHE A 1 81 ? -9.164 17.891 -2.408 1 41.81 81 PHE A N 1
ATOM 660 C CA . PHE A 1 81 ? -9.398 18.391 -1.056 1 41.81 81 PHE A CA 1
ATOM 661 C C . PHE A 1 81 ? -10.719 19.156 -0.979 1 41.81 81 PHE A C 1
ATOM 663 O O . PHE A 1 81 ? -10.906 20.141 -1.688 1 41.81 81 PHE A O 1
ATOM 670 N N . PRO A 1 82 ? -11.844 18.609 -0.976 1 38.81 82 PRO A N 1
ATOM 671 C CA . PRO A 1 82 ? -12.906 19.594 -0.714 1 38.81 82 PRO A CA 1
ATOM 672 C C . PRO A 1 82 ? -12.531 20.594 0.37 1 38.81 82 PRO A C 1
ATOM 674 O O . PRO A 1 82 ? -11.961 20.219 1.399 1 38.81 82 PRO A O 1
ATOM 677 N N . ASP A 1 83 ? -12.078 21.797 0.107 1 35.06 83 ASP A N 1
ATOM 678 C CA . ASP A 1 83 ? -12.094 23.047 0.861 1 35.06 83 ASP A CA 1
ATOM 679 C C . ASP A 1 83 ? -13.273 23.078 1.83 1 35.06 83 ASP A C 1
ATOM 681 O O . ASP A 1 83 ? -13.289 23.891 2.76 1 35.06 83 ASP A O 1
ATOM 685 N N . TYR A 1 84 ? -14.516 22.625 1.46 1 33.38 84 TYR A N 1
ATOM 686 C CA . TYR A 1 84 ? -15.648 23.375 2.004 1 33.38 84 TYR A CA 1
ATOM 687 C C . TYR A 1 84 ? -15.766 23.156 3.51 1 33.38 84 TYR A C 1
ATOM 689 O O . TYR A 1 84 ? -15.992 22.047 3.975 1 33.38 84 TYR A O 1
ATOM 697 N N . TYR A 1 85 ? -14.812 23.422 4.465 1 31.06 85 TYR A N 1
ATOM 698 C CA . TYR A 1 85 ? -15.484 23.906 5.664 1 31.06 85 TYR A CA 1
ATOM 699 C C . TYR A 1 85 ? -16.672 24.797 5.305 1 31.06 85 TYR A C 1
ATOM 701 O O . TYR A 1 85 ? -16.5 25.828 4.645 1 31.06 85 TYR A O 1
ATOM 709 N N . LEU A 1 86 ? -17.766 24.344 4.699 1 24.23 86 LEU A N 1
ATOM 710 C CA . LEU A 1 86 ? -18.953 25.156 4.883 1 24.23 86 LEU A CA 1
ATOM 711 C C . LEU A 1 86 ? -19.109 25.578 6.344 1 24.23 86 LEU A C 1
ATOM 713 O O . LEU A 1 86 ? -19.172 24.719 7.23 1 24.23 86 LEU A O 1
ATOM 717 N N . LEU A 1 87 ? -18.312 26.719 6.875 1 22.7 87 LEU A N 1
ATOM 718 C CA . LEU A 1 87 ? -19.094 27.734 7.574 1 22.7 87 LEU A CA 1
ATOM 719 C C . LEU A 1 87 ? -20.281 28.172 6.742 1 22.7 87 LEU A C 1
ATOM 721 O O . LEU A 1 87 ? -20.203 28.234 5.516 1 22.7 87 LEU A O 1
ATOM 725 N N . MET B 1 1 ? -5.211 2.381 5.203 1 97.12 1 MET B N 1
ATOM 726 C CA . MET B 1 1 ? -3.84 2.09 4.801 1 97.12 1 MET B CA 1
ATOM 727 C C . MET B 1 1 ? -3.221 3.275 4.07 1 97.12 1 MET B C 1
ATOM 729 O O . MET B 1 1 ? -3.875 3.906 3.236 1 97.12 1 MET B O 1
ATOM 733 N N . ILE B 1 2 ? -1.987 3.559 4.43 1 98.38 2 ILE B N 1
ATOM 734 C CA . ILE B 1 2 ? -1.234 4.645 3.805 1 98.38 2 ILE B CA 1
ATOM 735 C C . ILE B 1 2 ? 0.044 4.09 3.18 1 98.38 2 ILE B C 1
ATOM 737 O O . ILE B 1 2 ? 0.808 3.381 3.838 1 98.38 2 ILE B O 1
ATOM 741 N N . THR B 1 3 ? 0.218 4.352 1.908 1 98.44 3 THR B N 1
ATOM 742 C CA . THR B 1 3 ? 1.473 4.02 1.241 1 98.44 3 THR B CA 1
ATOM 743 C C . THR B 1 3 ? 2.182 5.285 0.767 1 98.44 3 THR B C 1
ATOM 745 O O . THR B 1 3 ? 1.535 6.289 0.464 1 98.44 3 THR B O 1
ATOM 748 N N . TYR B 1 4 ? 3.453 5.25 0.688 1 98.31 4 TYR B N 1
ATOM 749 C CA . TYR B 1 4 ? 4.152 6.438 0.206 1 98.31 4 TYR B CA 1
ATOM 750 C C . TYR B 1 4 ? 5.398 6.055 -0.583 1 98.31 4 TYR B C 1
ATOM 752 O O . TYR B 1 4 ? 6.02 5.023 -0.313 1 98.31 4 TYR B O 1
ATOM 760 N N . ASP B 1 5 ? 5.734 6.875 -1.551 1 97.38 5 ASP B N 1
ATOM 761 C CA . ASP B 1 5 ? 6.906 6.82 -2.418 1 97.38 5 ASP B CA 1
ATOM 762 C C . ASP B 1 5 ? 7.668 8.141 -2.393 1 97.38 5 ASP B C 1
ATOM 764 O O . ASP B 1 5 ? 7.297 9.094 -3.088 1 97.38 5 ASP B O 1
ATOM 768 N N . ILE B 1 6 ? 8.656 8.109 -1.562 1 97.44 6 ILE B N 1
ATOM 769 C CA . ILE B 1 6 ? 9.43 9.32 -1.298 1 97.44 6 ILE B CA 1
ATOM 770 C C . ILE B 1 6 ? 10.914 9.047 -1.526 1 97.44 6 ILE B C 1
ATOM 772 O O . ILE B 1 6 ? 11.492 8.148 -0.902 1 97.44 6 ILE B O 1
ATOM 776 N N . SER B 1 7 ? 11.586 9.859 -2.314 1 94.62 7 SER B N 1
ATOM 777 C CA . SER B 1 7 ? 12.961 9.602 -2.727 1 94.62 7 SER B CA 1
ATOM 778 C C . SER B 1 7 ? 13.961 10.086 -1.678 1 94.62 7 SER B C 1
ATOM 780 O O . SER B 1 7 ? 14.969 9.438 -1.424 1 94.62 7 SER B O 1
ATOM 782 N N . ASP B 1 8 ? 13.594 11.266 -1.108 1 96.94 8 ASP B N 1
ATOM 783 C CA . ASP B 1 8 ? 14.508 11.867 -0.14 1 96.94 8 ASP B CA 1
ATOM 784 C C . ASP B 1 8 ? 14.445 11.141 1.202 1 96.94 8 ASP B C 1
ATOM 786 O O . ASP B 1 8 ? 13.383 11.094 1.837 1 96.94 8 ASP B O 1
ATOM 790 N N . ASP B 1 9 ? 15.578 10.641 1.683 1 96.38 9 ASP B N 1
ATOM 791 C CA . ASP B 1 9 ? 15.633 9.836 2.898 1 96.38 9 ASP B CA 1
ATOM 792 C C . ASP B 1 9 ? 15.203 10.648 4.117 1 96.38 9 ASP B C 1
ATOM 794 O O . ASP B 1 9 ? 14.547 10.117 5.023 1 96.38 9 ASP B O 1
ATOM 798 N N . ARG B 1 10 ? 15.586 11.93 4.117 1 97.56 10 ARG B N 1
ATOM 799 C CA . ARG B 1 10 ? 15.234 12.758 5.262 1 97.56 10 ARG B CA 1
ATOM 800 C C . ARG B 1 10 ? 13.719 12.945 5.359 1 97.56 10 ARG B C 1
ATOM 802 O O . ARG B 1 10 ? 13.141 12.812 6.438 1 97.56 10 ARG B O 1
ATOM 809 N N . ILE B 1 11 ? 13.141 13.195 4.219 1 97.62 11 ILE B N 1
ATOM 810 C CA . ILE B 1 11 ? 11.688 13.375 4.176 1 97.62 11 ILE B CA 1
ATOM 811 C C . ILE B 1 11 ? 10.992 12.055 4.496 1 97.62 11 ILE B C 1
ATOM 813 O O . ILE B 1 11 ? 10.023 12.023 5.258 1 97.62 11 ILE B O 1
ATOM 817 N N . ARG B 1 12 ? 11.477 10.992 3.941 1 97.75 12 ARG B N 1
ATOM 818 C CA . ARG B 1 12 ? 10.906 9.672 4.191 1 97.75 12 ARG B CA 1
ATOM 819 C C . ARG B 1 12 ? 10.922 9.336 5.676 1 97.75 12 ARG B C 1
ATOM 821 O O . ARG B 1 12 ? 9.945 8.812 6.215 1 97.75 12 ARG B O 1
ATOM 828 N N . ARG B 1 13 ? 12.031 9.664 6.328 1 97.5 13 ARG B N 1
ATOM 829 C CA . ARG B 1 13 ? 12.156 9.414 7.758 1 97.5 13 ARG B CA 1
ATOM 830 C C . ARG B 1 13 ? 11.172 10.266 8.555 1 97.5 13 ARG B C 1
ATOM 832 O O . ARG B 1 13 ? 10.594 9.797 9.539 1 97.5 13 ARG B O 1
ATOM 839 N N . GLN B 1 14 ? 11.016 11.461 8.172 1 97.94 14 GLN B N 1
ATOM 840 C CA . GLN B 1 14 ? 10.055 12.336 8.844 1 97.94 14 GLN B CA 1
ATOM 841 C C . GLN B 1 14 ? 8.633 11.805 8.703 1 97.94 14 GLN B C 1
ATOM 843 O O . GLN B 1 14 ? 7.863 11.805 9.664 1 97.94 14 GLN B O 1
ATOM 848 N N . VAL B 1 15 ? 8.305 11.391 7.504 1 98.19 15 VAL B N 1
ATOM 849 C CA . VAL B 1 15 ? 6.977 10.828 7.266 1 98.19 15 VAL B CA 1
ATOM 850 C C . VAL B 1 15 ? 6.785 9.578 8.117 1 98.19 15 VAL B C 1
ATOM 852 O O . VAL B 1 15 ? 5.75 9.414 8.766 1 98.19 15 VAL B O 1
ATOM 855 N N . TRP B 1 16 ? 7.789 8.766 8.141 1 97.94 16 TRP B N 1
ATOM 856 C CA . TRP B 1 16 ? 7.773 7.578 8.992 1 97.94 16 TRP B CA 1
ATOM 857 C C . TRP B 1 16 ? 7.508 7.953 10.445 1 97.94 16 TRP B C 1
ATOM 859 O O . TRP B 1 16 ? 6.633 7.371 11.094 1 97.94 16 TRP B O 1
ATOM 869 N N . LYS B 1 17 ? 8.18 8.898 10.914 1 97.88 17 LYS B N 1
ATOM 870 C CA . LYS B 1 17 ? 8.023 9.312 12.305 1 97.88 17 LYS B CA 1
ATOM 871 C C . LYS B 1 17 ? 6.613 9.82 12.578 1 97.88 17 LYS B C 1
ATOM 873 O O . LYS B 1 17 ? 6.008 9.477 13.594 1 97.88 17 LYS B O 1
ATOM 878 N N . ILE B 1 18 ? 6.141 10.547 11.719 1 97.94 18 ILE B N 1
ATOM 879 C CA . ILE B 1 18 ? 4.801 11.109 11.867 1 97.94 18 ILE B CA 1
ATOM 880 C C . ILE B 1 18 ? 3.768 9.984 11.898 1 97.94 18 ILE B C 1
ATOM 882 O O . ILE B 1 18 ? 2.889 9.969 12.758 1 97.94 18 ILE B O 1
ATOM 886 N N . LEU B 1 19 ? 3.865 9.039 10.992 1 98.12 19 LEU B N 1
ATOM 887 C CA . LEU B 1 19 ? 2.859 7.988 10.859 1 98.12 19 LEU B CA 1
ATOM 888 C C . LEU B 1 19 ? 2.953 7 12.016 1 98.12 19 LEU B C 1
ATOM 890 O O . LEU B 1 19 ? 1.956 6.379 12.391 1 98.12 19 LEU B O 1
ATOM 894 N N . THR B 1 20 ? 4.16 6.887 12.594 1 97.5 20 THR B N 1
ATOM 895 C CA . THR B 1 20 ? 4.375 5.961 13.703 1 97.5 20 THR B CA 1
ATOM 896 C C . THR B 1 20 ? 3.471 6.305 14.883 1 97.5 20 THR B C 1
ATOM 898 O O . THR B 1 20 ? 3.045 5.422 15.625 1 97.5 20 THR B O 1
ATOM 901 N N . ASP B 1 21 ? 3.039 7.504 14.953 1 95.81 21 ASP B N 1
ATOM 902 C CA . ASP B 1 21 ? 2.178 7.969 16.031 1 95.81 21 ASP B CA 1
ATOM 903 C C . ASP B 1 21 ? 0.707 7.703 15.727 1 95.81 21 ASP B C 1
ATOM 905 O O . ASP B 1 21 ? -0.164 7.93 16.562 1 95.81 21 ASP B O 1
ATOM 909 N N . HIS B 1 22 ? 0.422 7.176 14.555 1 97.31 22 HIS B N 1
ATOM 910 C CA . HIS B 1 22 ? -0.975 7.125 14.133 1 97.31 22 HIS B CA 1
ATOM 911 C C . HIS B 1 22 ? -1.366 5.723 13.688 1 97.31 22 HIS B C 1
ATOM 913 O O . HIS B 1 22 ? -2.547 5.441 13.469 1 97.31 22 HIS B O 1
ATOM 919 N N . GLY B 1 23 ? -0.383 4.898 13.539 1 97.31 23 GLY B N 1
ATOM 920 C CA . GLY B 1 23 ? -0.703 3.574 13.039 1 97.31 23 GLY B CA 1
ATOM 921 C C . GLY B 1 23 ? 0.456 2.6 13.141 1 97.31 23 GLY B C 1
ATOM 922 O O . GLY B 1 23 ? 1.412 2.844 13.883 1 97.31 23 GLY B O 1
ATOM 923 N N . GLU B 1 24 ? 0.302 1.512 12.555 1 97.38 24 GLU B N 1
ATOM 924 C CA . GLU B 1 24 ? 1.288 0.435 12.562 1 97.38 24 GLU B CA 1
ATOM 925 C C . GLU B 1 24 ? 2.016 0.34 11.227 1 97.38 24 GLU B C 1
ATOM 927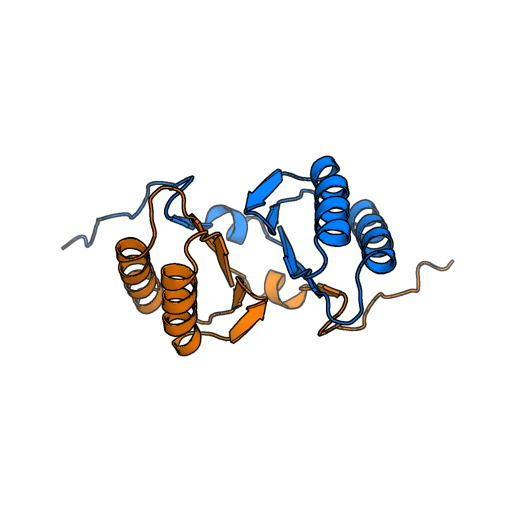 O O . GLU B 1 24 ? 1.382 0.271 10.172 1 97.38 24 GLU B O 1
ATOM 932 N N . ARG B 1 25 ? 3.395 0.345 11.359 1 97.19 25 ARG B N 1
ATOM 933 C CA . ARG B 1 25 ? 4.191 0.112 10.164 1 97.19 25 ARG B CA 1
ATOM 934 C C . ARG B 1 25 ? 4.16 -1.359 9.766 1 97.19 25 ARG B C 1
ATOM 936 O O . ARG B 1 25 ? 4.605 -2.223 10.523 1 97.19 25 ARG B O 1
ATOM 943 N N . VAL B 1 26 ? 3.641 -1.662 8.531 1 96.5 26 VAL B N 1
ATOM 944 C CA . VAL B 1 26 ? 3.518 -3.059 8.125 1 96.5 26 VAL B CA 1
ATOM 945 C C . VAL B 1 26 ? 4.555 -3.381 7.051 1 96.5 26 VAL B C 1
ATOM 947 O O . VAL B 1 26 ? 4.875 -4.551 6.82 1 96.5 26 VAL B O 1
ATOM 950 N N . GLN B 1 27 ? 5.016 -2.361 6.336 1 97.25 27 GLN B N 1
ATOM 951 C CA . GLN B 1 27 ? 6.145 -2.426 5.414 1 97.25 27 GLN B CA 1
ATOM 952 C C . GLN B 1 27 ? 6.965 -1.14 5.461 1 97.25 27 GLN B C 1
ATOM 954 O O . GLN B 1 27 ? 6.523 -0.135 6.02 1 97.25 27 GLN B O 1
ATOM 959 N N . TYR B 1 28 ? 8.039 -1.148 4.816 1 95.81 28 TYR B N 1
ATOM 960 C CA . TYR B 1 28 ? 8.953 -0.012 4.84 1 95.81 28 TYR B CA 1
ATOM 961 C C . TYR B 1 28 ? 8.211 1.29 4.562 1 95.81 28 TYR B C 1
ATOM 963 O O . TYR B 1 28 ? 8.422 2.291 5.25 1 95.81 28 TYR B O 1
ATOM 971 N N . SER B 1 29 ? 7.25 1.287 3.596 1 96.94 29 SER B N 1
ATOM 972 C CA . SER B 1 29 ? 6.539 2.5 3.199 1 96.94 29 SER B CA 1
ATOM 973 C C . SER B 1 29 ? 5.027 2.289 3.23 1 96.94 29 SER B C 1
ATOM 975 O O . SER B 1 29 ? 4.301 2.867 2.42 1 96.94 29 SER B O 1
ATOM 977 N N . VAL B 1 30 ? 4.633 1.452 4.148 1 98.19 30 VAL B N 1
ATOM 978 C CA . VAL B 1 30 ? 3.205 1.165 4.262 1 98.19 30 VAL B CA 1
ATOM 979 C C . VAL B 1 30 ? 2.793 1.157 5.73 1 98.19 30 VAL B C 1
ATOM 981 O O . VAL B 1 30 ? 3.393 0.453 6.547 1 98.19 30 VAL B O 1
ATOM 984 N N . PHE B 1 31 ? 1.741 1.926 6.035 1 98.44 31 PHE B N 1
ATOM 985 C CA . PHE B 1 31 ? 1.166 1.966 7.375 1 98.44 31 PHE B CA 1
ATOM 986 C C . PHE B 1 31 ? -0.314 1.604 7.34 1 98.44 31 PHE B C 1
ATOM 988 O O . PHE B 1 31 ? -1.026 1.974 6.402 1 98.44 31 PHE B O 1
ATOM 995 N N . GLU B 1 32 ? -0.745 0.876 8.328 1 97.88 32 GLU B N 1
ATOM 996 C CA . GLU B 1 32 ? -2.166 0.708 8.609 1 97.88 32 GLU B CA 1
ATOM 997 C C . GLU B 1 32 ? -2.594 1.559 9.805 1 97.88 32 GLU B C 1
ATOM 999 O O . GLU B 1 32 ? -1.979 1.495 10.867 1 97.88 32 GLU B O 1
ATOM 1004 N N . CYS B 1 33 ? -3.633 2.30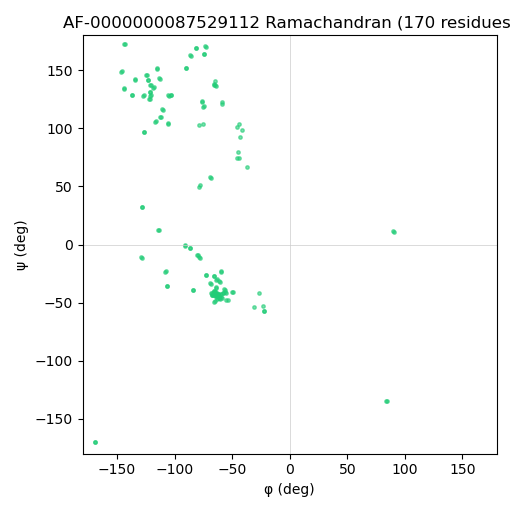1 9.586 1 97.81 33 CYS B N 1
ATOM 1005 C CA . CYS B 1 33 ? -4.055 3.281 10.578 1 97.81 33 CYS B CA 1
ATOM 1006 C C . CYS B 1 33 ? -5.559 3.217 10.805 1 97.81 33 CYS B C 1
ATOM 1008 O O . CYS B 1 33 ? -6.324 3 9.867 1 97.81 33 CYS B O 1
ATOM 1010 N N . GLU B 1 34 ? -5.934 3.381 12.016 1 96.44 34 GLU B N 1
ATOM 1011 C CA . GLU B 1 34 ? -7.32 3.662 12.375 1 96.44 34 GLU B CA 1
ATOM 1012 C C . GLU B 1 34 ? -7.5 5.125 12.773 1 96.44 34 GLU B C 1
ATOM 1014 O O . GLU B 1 34 ? -7.148 5.52 13.891 1 96.44 34 GLU B O 1
ATOM 1019 N N . LEU B 1 35 ? -8.078 5.887 11.859 1 97.06 35 LEU B N 1
ATOM 1020 C CA . LEU B 1 35 ? -8.164 7.332 12.039 1 97.06 35 LEU B CA 1
ATOM 1021 C C . LEU B 1 35 ? -9.609 7.805 11.961 1 97.06 35 LEU B C 1
ATOM 1023 O O . LEU B 1 35 ? -10.383 7.309 11.141 1 97.06 35 LEU B O 1
ATOM 1027 N N . THR B 1 36 ? -9.922 8.836 12.758 1 95.88 36 THR B N 1
ATOM 1028 C CA . THR B 1 36 ? -11.148 9.586 12.531 1 95.88 36 THR B CA 1
ATOM 1029 C C . THR B 1 36 ? -11.008 10.5 11.32 1 95.88 36 THR B C 1
ATOM 1031 O O . THR B 1 36 ? -9.891 10.773 10.867 1 95.88 36 THR B O 1
ATOM 1034 N N . PRO B 1 37 ? -12.156 10.961 10.836 1 94.44 37 PRO B N 1
ATOM 1035 C CA . PRO B 1 37 ? -12.078 11.891 9.703 1 94.44 37 PRO B CA 1
ATOM 1036 C C . PRO B 1 37 ? -11.219 13.117 10.016 1 94.44 37 PRO B C 1
ATOM 1038 O O . PRO B 1 37 ? -10.445 13.57 9.164 1 94.44 37 PRO B O 1
ATOM 1041 N N . ASP B 1 38 ? -11.344 13.617 11.234 1 96.25 38 ASP B N 1
ATOM 1042 C CA . ASP B 1 38 ? -10.57 14.797 11.617 1 96.25 38 ASP B CA 1
ATOM 1043 C C . ASP B 1 38 ? -9.078 14.477 11.695 1 96.25 38 ASP B C 1
ATOM 1045 O O . ASP B 1 38 ? -8.242 15.258 11.227 1 96.25 38 ASP B O 1
ATOM 1049 N N . GLU B 1 39 ? -8.766 13.398 12.211 1 96.56 39 GLU B N 1
ATOM 1050 C CA . GLU B 1 39 ? -7.367 12.977 12.289 1 96.56 39 GLU B CA 1
ATOM 1051 C C . GLU B 1 39 ? -6.77 12.797 10.898 1 96.56 39 GLU B C 1
ATOM 1053 O O . GLU B 1 39 ? -5.637 13.211 10.648 1 96.56 39 GLU B O 1
ATOM 1058 N N . LYS B 1 40 ? -7.535 12.164 10.078 1 97 40 LYS B N 1
ATOM 1059 C CA . LYS B 1 40 ? -7.094 11.953 8.703 1 97 40 LYS B CA 1
ATOM 1060 C C . LYS B 1 40 ? -6.816 13.281 8.008 1 97 40 LYS B C 1
ATOM 1062 O O . LYS B 1 40 ? -5.773 13.445 7.371 1 97 40 LYS B O 1
ATOM 1067 N N . ARG B 1 41 ? -7.75 14.203 8.18 1 95.5 41 ARG B N 1
ATOM 1068 C CA . ARG B 1 41 ? -7.594 15.508 7.555 1 95.5 41 ARG B CA 1
ATOM 1069 C C . ARG B 1 41 ? -6.328 16.203 8.047 1 95.5 41 ARG B C 1
ATOM 1071 O O . ARG B 1 41 ? -5.543 16.719 7.242 1 95.5 41 ARG B O 1
ATOM 1078 N N . ARG B 1 42 ? -6.102 16.219 9.289 1 96.38 42 ARG B N 1
ATOM 1079 C CA . ARG B 1 42 ? -4.938 16.875 9.867 1 96.38 42 ARG B CA 1
ATOM 1080 C C . ARG B 1 42 ? -3.643 16.203 9.406 1 96.38 42 ARG B C 1
ATOM 1082 O O . ARG B 1 42 ? -2.672 16.891 9.078 1 96.38 42 ARG B O 1
ATOM 1089 N N . LEU B 1 43 ? -3.699 14.938 9.406 1 97.44 43 LEU B N 1
ATOM 1090 C CA . LEU B 1 43 ? -2.52 14.188 8.984 1 97.44 43 LEU B CA 1
ATOM 1091 C C . LEU B 1 43 ? -2.207 14.453 7.516 1 97.44 43 LEU B C 1
ATOM 1093 O O . LEU B 1 43 ? -1.044 14.625 7.148 1 97.44 43 LEU B O 1
ATOM 1097 N N . ARG B 1 44 ? -3.186 14.484 6.738 1 96.06 44 ARG B N 1
ATOM 1098 C CA . ARG B 1 44 ? -2.998 14.781 5.32 1 96.06 44 ARG B CA 1
ATOM 1099 C C . ARG B 1 44 ? -2.377 16.156 5.125 1 96.06 44 ARG B C 1
ATOM 1101 O O . ARG B 1 44 ? -1.482 16.328 4.293 1 96.06 44 ARG B O 1
ATOM 1108 N N . LEU B 1 45 ? -2.875 17.094 5.887 1 95.94 45 LEU B N 1
ATOM 1109 C CA . LEU B 1 45 ? -2.342 18.453 5.789 1 95.94 45 LEU B CA 1
ATOM 1110 C C . LEU B 1 45 ? -0.875 18.484 6.199 1 95.94 45 LEU B C 1
ATOM 1112 O O . LEU B 1 45 ? -0.058 19.141 5.543 1 95.94 45 LEU B O 1
ATOM 1116 N N . ARG B 1 46 ? -0.632 17.812 7.219 1 96.5 46 ARG B N 1
ATOM 1117 C CA . ARG B 1 46 ? 0.74 17.766 7.715 1 96.5 46 ARG B CA 1
ATOM 1118 C C . ARG B 1 46 ? 1.678 17.156 6.676 1 96.5 46 ARG B C 1
ATOM 1120 O O . ARG B 1 46 ? 2.746 17.719 6.402 1 96.5 46 ARG B O 1
ATOM 1127 N N . LEU B 1 47 ? 1.302 16.078 6.09 1 97.12 47 LEU B N 1
ATOM 1128 C CA . LEU B 1 47 ? 2.141 15.391 5.113 1 97.12 47 LEU B CA 1
ATOM 1129 C C . LEU B 1 47 ? 2.275 16.219 3.838 1 97.12 47 LEU B C 1
ATOM 1131 O O . LEU B 1 47 ? 3.322 16.203 3.189 1 97.12 47 LEU B O 1
ATOM 1135 N N . ALA B 1 48 ? 1.221 16.922 3.502 1 94.75 48 ALA B N 1
ATOM 1136 C CA . ALA B 1 48 ? 1.253 17.766 2.309 1 94.75 48 ALA B CA 1
ATOM 1137 C C . ALA B 1 48 ? 2.338 18.828 2.42 1 94.75 48 ALA B C 1
ATOM 1139 O O . ALA B 1 48 ? 2.959 19.203 1.42 1 94.75 48 ALA B O 1
ATOM 1140 N N . GLY B 1 49 ? 2.566 19.234 3.568 1 94.69 49 GLY B N 1
ATOM 1141 C CA . GLY B 1 49 ? 3.57 20.266 3.787 1 94.69 49 GLY B CA 1
ATOM 1142 C C . GLY B 1 49 ? 4.988 19.719 3.781 1 94.69 49 GLY B C 1
ATOM 1143 O O . GLY B 1 49 ? 5.949 20.5 3.734 1 94.69 49 GLY B O 1
ATOM 1144 N N . LEU B 1 50 ? 5.094 18.453 3.77 1 96.38 50 LEU B N 1
ATOM 1145 C CA . LEU B 1 50 ? 6.402 17.828 3.932 1 96.38 50 LEU B CA 1
ATOM 1146 C C . LEU B 1 50 ? 6.898 17.25 2.607 1 96.38 50 LEU B C 1
ATOM 1148 O O . LEU B 1 50 ? 8.094 17.312 2.311 1 96.38 50 LEU B O 1
ATOM 1152 N N . ILE B 1 51 ? 6.047 16.703 1.746 1 96.19 51 ILE B N 1
ATOM 1153 C CA . ILE B 1 51 ? 6.469 15.906 0.599 1 96.19 51 ILE B CA 1
ATOM 1154 C C . ILE B 1 51 ? 6.66 16.812 -0.615 1 96.19 51 ILE B C 1
ATOM 1156 O O . ILE B 1 51 ? 6.027 17.859 -0.716 1 96.19 51 ILE B O 1
ATOM 1160 N N . ALA B 1 52 ? 7.562 16.391 -1.521 1 93.62 52 ALA B N 1
ATOM 1161 C CA . ALA B 1 52 ? 7.785 17.109 -2.777 1 93.62 52 ALA B CA 1
ATOM 1162 C C . ALA B 1 52 ? 6.734 16.734 -3.816 1 93.62 52 ALA B C 1
ATOM 1164 O O . ALA B 1 52 ? 5.961 15.789 -3.609 1 93.62 52 ALA B O 1
ATOM 1165 N N . SER B 1 53 ? 6.734 17.516 -4.891 1 90.81 53 SER B N 1
ATOM 1166 C CA . SER B 1 53 ? 5.734 17.297 -5.934 1 90.81 53 SER B CA 1
ATOM 1167 C C . SER B 1 53 ? 5.934 15.953 -6.625 1 90.81 53 SER B C 1
ATOM 1169 O O . SER B 1 53 ? 4.98 15.375 -7.148 1 90.81 53 SER B O 1
A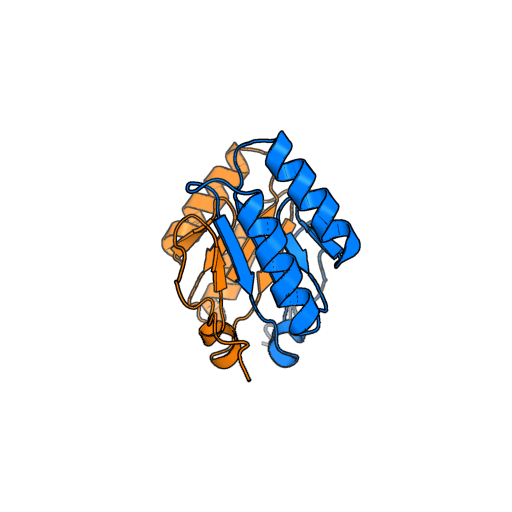TOM 1171 N N . ASP B 1 54 ? 7.203 15.477 -6.613 1 94 54 ASP B N 1
ATOM 1172 C CA . ASP B 1 54 ? 7.457 14.219 -7.305 1 94 54 ASP B CA 1
ATOM 1173 C C . ASP B 1 54 ? 7.301 13.031 -6.355 1 94 54 ASP B C 1
ATOM 1175 O O . ASP B 1 54 ? 7.426 11.875 -6.77 1 94 54 ASP B O 1
ATOM 1179 N N . ASP B 1 55 ? 6.984 13.344 -5.066 1 96.81 55 ASP B N 1
ATOM 1180 C CA . ASP B 1 55 ? 6.625 12.32 -4.09 1 96.81 55 ASP B CA 1
ATOM 1181 C C . ASP B 1 55 ? 5.137 11.992 -4.16 1 96.81 55 ASP B C 1
ATOM 1183 O O . ASP B 1 55 ? 4.359 12.734 -4.766 1 96.81 55 ASP B O 1
ATOM 1187 N N . SER B 1 56 ? 4.844 10.891 -3.604 1 96.38 56 SER B N 1
ATOM 1188 C CA . SER B 1 56 ? 3.436 10.516 -3.598 1 96.38 56 SER B CA 1
ATOM 1189 C C . SER B 1 56 ? 3.059 9.805 -2.303 1 96.38 56 SER B C 1
ATOM 1191 O O 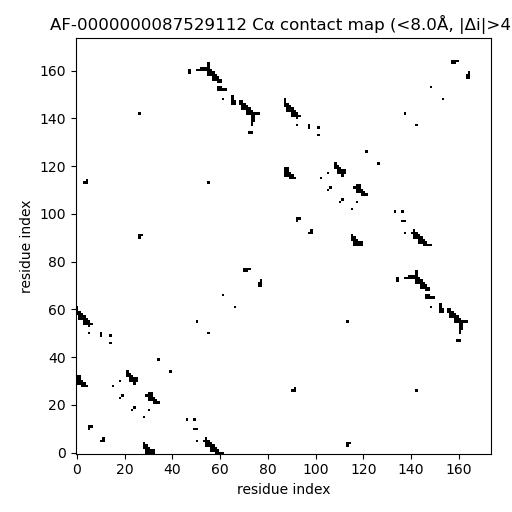. SER B 1 56 ? 3.826 8.984 -1.792 1 96.38 56 SER B O 1
ATOM 1193 N N . VAL B 1 57 ? 1.927 10.219 -1.758 1 97.94 57 VAL B N 1
ATOM 1194 C CA . VAL B 1 57 ? 1.269 9.539 -0.65 1 97.94 57 VAL B CA 1
ATOM 1195 C C . VAL B 1 57 ? -0.142 9.125 -1.062 1 97.94 57 VAL B C 1
ATOM 1197 O O . VAL B 1 57 ? -0.909 9.938 -1.58 1 97.94 57 VAL B O 1
ATOM 1200 N N . ARG B 1 58 ? -0.447 7.863 -0.862 1 97.75 58 ARG B N 1
ATOM 1201 C CA . ARG B 1 58 ? -1.761 7.348 -1.233 1 97.75 58 ARG B CA 1
ATOM 1202 C C . ARG B 1 58 ? -2.51 6.828 -0.011 1 97.75 58 ARG B C 1
ATOM 1204 O O . ARG B 1 58 ? -1.939 6.113 0.815 1 97.75 58 ARG B O 1
ATOM 1211 N N . TRP B 1 59 ? -3.775 7.207 0.039 1 97.88 59 TRP B N 1
ATOM 1212 C CA . TRP B 1 59 ? -4.66 6.832 1.138 1 97.88 59 TRP B CA 1
ATOM 1213 C C . TRP B 1 59 ? -5.727 5.848 0.667 1 97.88 59 TRP B C 1
ATOM 1215 O O . TRP B 1 59 ? -6.551 6.18 -0.19 1 97.88 59 TRP B O 1
ATOM 1225 N N . TYR B 1 60 ? -5.664 4.652 1.234 1 97.62 60 TYR B N 1
ATOM 1226 C CA . TYR B 1 60 ? -6.602 3.59 0.878 1 97.62 60 TYR B CA 1
ATOM 1227 C C . TYR B 1 60 ? -7.527 3.266 2.045 1 97.62 60 TYR B C 1
ATOM 1229 O O . TYR B 1 60 ? -7.094 2.705 3.053 1 97.62 60 TYR B O 1
ATOM 1237 N N . PRO B 1 61 ? -8.812 3.633 1.898 1 96.88 61 PRO B N 1
ATOM 1238 C CA . PRO B 1 61 ? -9.719 3.105 2.924 1 96.88 61 PRO B CA 1
ATOM 1239 C C . PRO B 1 61 ? -9.852 1.587 2.865 1 96.88 61 PRO B C 1
ATOM 1241 O O . PRO B 1 61 ? -9.852 1.005 1.777 1 96.88 61 PRO B O 1
ATOM 1244 N N . LEU B 1 62 ? -9.836 0.944 3.979 1 96.56 62 LEU B N 1
ATOM 1245 C CA . LEU B 1 62 ? -10.078 -0.49 4.094 1 96.56 62 LEU B CA 1
ATOM 1246 C C . LEU B 1 62 ? -11.336 -0.765 4.906 1 96.56 62 LEU B C 1
ATOM 1248 O O . LEU B 1 62 ? -11.328 -0.655 6.133 1 96.56 62 LEU B O 1
ATOM 1252 N N . CYS B 1 63 ? -12.375 -1.16 4.223 1 95.38 63 CYS B N 1
ATOM 1253 C CA . CYS B 1 63 ? -13.578 -1.516 4.961 1 95.38 63 CYS B CA 1
ATOM 1254 C C . CYS B 1 63 ? -13.414 -2.854 5.668 1 95.38 63 CYS B C 1
ATOM 1256 O O . CYS B 1 63 ? -12.438 -3.568 5.434 1 95.38 63 CYS B O 1
ATOM 1258 N N . THR B 1 64 ? -14.391 -3.148 6.504 1 94.44 64 THR B N 1
ATOM 1259 C CA . THR B 1 64 ? -14.328 -4.359 7.316 1 94.44 64 THR B CA 1
ATOM 1260 C C . THR B 1 64 ? -14.156 -5.594 6.434 1 94.44 64 THR B C 1
ATOM 1262 O O . THR B 1 64 ? -13.383 -6.496 6.766 1 94.44 64 THR B O 1
ATOM 1265 N N . TRP B 1 65 ? -14.828 -5.617 5.379 1 94.5 65 TRP B N 1
ATOM 1266 C CA . TRP B 1 65 ? -14.766 -6.762 4.477 1 94.5 65 TRP B CA 1
ATOM 1267 C C . TRP B 1 65 ? -13.367 -6.895 3.867 1 94.5 65 TRP B C 1
ATOM 1269 O O . TRP B 1 65 ? -12.789 -7.984 3.863 1 94.5 65 TRP B O 1
ATOM 1279 N N . CYS B 1 66 ? -12.875 -5.848 3.369 1 95.75 66 CYS B N 1
ATOM 1280 C CA . CYS B 1 66 ? -11.57 -5.859 2.721 1 95.75 66 CYS B CA 1
ATOM 1281 C C . CYS B 1 66 ? -10.469 -6.203 3.717 1 95.75 66 CYS B C 1
ATOM 1283 O O . CYS B 1 66 ? -9.562 -6.977 3.404 1 95.75 66 CYS B O 1
ATOM 1285 N N . ALA B 1 67 ? -10.594 -5.656 4.871 1 94.88 67 ALA B N 1
ATOM 1286 C CA . ALA B 1 67 ? -9.562 -5.844 5.891 1 94.88 67 ALA B CA 1
ATOM 1287 C C . ALA B 1 67 ? -9.461 -7.312 6.293 1 94.88 67 ALA B C 1
ATOM 1289 O O . ALA B 1 67 ? -8.367 -7.793 6.617 1 94.88 67 ALA B O 1
ATOM 1290 N N . LYS B 1 68 ? -10.508 -8.039 6.246 1 94.5 68 LYS B N 1
ATOM 1291 C CA . LYS B 1 68 ? -10.547 -9.43 6.688 1 94.5 68 LYS B CA 1
ATOM 1292 C C . LYS B 1 68 ? -9.922 -10.352 5.645 1 94.5 68 LYS B C 1
ATOM 1294 O O . LYS B 1 68 ? -9.648 -11.523 5.93 1 94.5 68 LYS B O 1
ATOM 1299 N N . LYS B 1 69 ? -9.664 -9.852 4.473 1 94.75 69 LYS B N 1
ATOM 1300 C CA . LYS B 1 69 ? -9.242 -10.719 3.371 1 94.75 69 LYS B CA 1
ATOM 1301 C C . LYS B 1 69 ? -7.809 -10.422 2.955 1 94.75 69 LYS B C 1
ATOM 1303 O O . LYS B 1 69 ? -7.348 -10.898 1.914 1 94.75 69 LYS B O 1
ATOM 1308 N N . ILE B 1 70 ? -7.109 -9.664 3.781 1 95.94 70 ILE B N 1
ATOM 1309 C CA . ILE B 1 70 ? -5.711 -9.367 3.5 1 95.94 70 ILE B CA 1
ATOM 1310 C C . ILE B 1 70 ? -4.887 -10.648 3.559 1 95.94 70 ILE B C 1
ATOM 1312 O O . ILE B 1 70 ? -5.078 -11.477 4.449 1 95.94 70 ILE B O 1
ATOM 1316 N N . VAL B 1 71 ? -3.975 -10.797 2.576 1 95.19 71 VAL B N 1
ATOM 1317 C CA . VAL B 1 71 ? -3.053 -11.922 2.561 1 95.19 71 VAL B CA 1
ATOM 1318 C C . VAL B 1 71 ? -1.612 -11.414 2.57 1 95.19 71 VAL B C 1
ATOM 1320 O O . VAL B 1 71 ? -1.272 -10.477 1.845 1 95.19 71 VAL B O 1
ATOM 1323 N N . ILE B 1 72 ? -0.828 -12.109 3.387 1 95.75 72 ILE B N 1
ATOM 1324 C CA . ILE B 1 72 ? 0.573 -11.719 3.512 1 95.75 72 ILE B CA 1
ATOM 1325 C C . ILE B 1 72 ? 1.472 -12.891 3.125 1 95.75 72 ILE B C 1
ATOM 1327 O O . ILE B 1 72 ? 1.267 -14.016 3.586 1 95.75 72 ILE B O 1
ATOM 1331 N N . GLN B 1 73 ? 2.434 -12.617 2.283 1 95.5 73 GLN B N 1
ATOM 1332 C CA . GLN B 1 73 ? 3.463 -13.586 1.919 1 95.5 73 GLN B CA 1
ATOM 1333 C C . GLN B 1 73 ? 4.832 -13.156 2.434 1 95.5 73 GLN B C 1
ATOM 1335 O O . GLN B 1 73 ? 5.195 -11.977 2.338 1 95.5 73 GLN B O 1
ATOM 1340 N N . GLY B 1 74 ? 5.641 -14.133 2.887 1 93 74 GLY B N 1
ATOM 1341 C CA . GLY B 1 74 ? 6.953 -13.82 3.43 1 93 74 GLY B CA 1
ATOM 1342 C C . GLY B 1 74 ? 6.914 -13.438 4.898 1 93 74 GLY B C 1
ATOM 1343 O O . GLY B 1 74 ? 6.355 -14.172 5.719 1 93 74 GLY B O 1
ATOM 1344 N N . GLN B 1 75 ? 7.637 -12.367 5.156 1 83.25 75 GLN B N 1
ATOM 1345 C CA . GLN B 1 75 ? 7.645 -11.906 6.539 1 83.25 75 GLN B CA 1
ATOM 1346 C C . GLN B 1 75 ? 6.23 -11.57 7.016 1 83.25 75 GLN B C 1
ATOM 1348 O O . GLN B 1 75 ? 5.562 -10.719 6.426 1 83.25 75 GLN B O 1
ATOM 1353 N N . GLY B 1 76 ? 5.699 -12.211 8.094 1 74.06 76 GLY B N 1
ATOM 1354 C CA . GLY B 1 76 ? 4.344 -11.977 8.562 1 74.06 76 GLY B CA 1
ATOM 1355 C C . GLY B 1 76 ? 3.324 -12.906 7.922 1 74.06 76 GLY B C 1
ATOM 1356 O O . GLY B 1 76 ? 2.123 -12.633 7.957 1 74.06 76 GLY B O 1
ATOM 1357 N N . ASP B 1 77 ? 3.959 -13.93 7.207 1 65.19 77 ASP B N 1
ATOM 1358 C CA . ASP B 1 77 ? 3.127 -14.844 6.43 1 65.19 77 ASP B CA 1
ATOM 1359 C C . ASP B 1 77 ? 1.902 -15.289 7.227 1 65.19 77 ASP B C 1
ATOM 1361 O O . ASP B 1 77 ? 2.016 -15.633 8.406 1 65.19 77 ASP B O 1
ATOM 1365 N N . SER B 1 78 ? 0.912 -14.719 6.855 1 59.34 78 SER B N 1
ATOM 1366 C CA . SER B 1 78 ? -0.344 -15.234 7.387 1 59.34 78 SER B CA 1
ATOM 1367 C C . SER B 1 78 ? -0.776 -16.5 6.652 1 59.34 78 SER B C 1
ATOM 1369 O O . SER B 1 78 ? -0.58 -16.625 5.441 1 59.34 78 SER B O 1
ATOM 1371 N N . ALA B 1 79 ? -0.681 -17.766 7.07 1 47.5 79 ALA B N 1
ATOM 1372 C CA . ALA B 1 79 ? -0.817 -19.156 6.645 1 47.5 79 ALA B CA 1
ATOM 1373 C C . ALA B 1 79 ? -1.735 -19.281 5.43 1 47.5 79 ALA B C 1
ATOM 1375 O O . ALA B 1 79 ? -1.423 -19.984 4.473 1 47.5 79 ALA B O 1
ATOM 1376 N N . VAL B 1 80 ? -3.102 -18.75 5.297 1 44.69 80 VAL B N 1
ATOM 1377 C CA . VAL B 1 80 ? -3.998 -19.828 4.902 1 44.69 80 VAL B CA 1
ATOM 1378 C C . VAL B 1 80 ? -3.855 -20.094 3.404 1 44.69 80 VAL B C 1
ATOM 1380 O O . VAL B 1 80 ? -4.211 -19.25 2.582 1 44.69 80 VAL B O 1
ATOM 1383 N N . PHE B 1 81 ? -2.74 -20.25 2.832 1 41.47 81 PHE B N 1
ATOM 1384 C CA . PHE B 1 81 ? -2.982 -20.812 1.507 1 41.47 81 PHE B CA 1
ATOM 1385 C C . PHE B 1 81 ? -3.988 -21.953 1.577 1 41.47 81 PHE B C 1
ATOM 1387 O O . PHE B 1 81 ? -3.74 -22.969 2.23 1 41.47 81 PHE B O 1
ATOM 1394 N N . PRO B 1 82 ? -5.199 -21.812 1.736 1 38.88 82 PRO B N 1
ATOM 1395 C CA . PRO B 1 82 ? -5.922 -23.078 1.552 1 38.88 82 PRO B CA 1
ATOM 1396 C C . PRO B 1 82 ? -5.43 -23.875 0.344 1 38.88 82 PRO B C 1
ATOM 1398 O O . PRO B 1 82 ? -5.262 -23.312 -0.742 1 38.88 82 PRO B O 1
ATOM 1401 N N . ASP B 1 83 ? -4.488 -24.797 0.447 1 34.66 83 ASP B N 1
ATOM 1402 C CA . ASP B 1 83 ? -4.16 -25.938 -0.405 1 34.66 83 ASP B CA 1
ATOM 1403 C C . ASP B 1 83 ? -5.359 -26.359 -1.249 1 34.66 83 ASP B C 1
ATOM 1405 O O . ASP B 1 83 ? -5.203 -27.016 -2.277 1 34.66 83 ASP B O 1
ATOM 1409 N N . TYR B 1 84 ? -6.547 -26.703 -0.554 1 33.47 84 TYR B N 1
ATOM 1410 C CA . TYR B 1 84 ? -7.316 -27.844 -1.023 1 33.47 84 TYR B CA 1
ATOM 1411 C C . TYR B 1 84 ? -7.957 -27.562 -2.375 1 33.47 84 TYR B C 1
ATOM 1413 O O . TYR B 1 84 ? -8.844 -26.703 -2.482 1 33.47 84 TYR B O 1
ATOM 1421 N N . TYR B 1 85 ? -7.32 -27.234 -3.365 1 30.31 85 TYR B N 1
ATOM 1422 C CA . TYR B 1 85 ? -8.023 -27.453 -4.621 1 30.31 85 TYR B CA 1
ATOM 1423 C C . TYR B 1 85 ? -8.961 -28.641 -4.52 1 30.31 85 TYR B C 1
ATOM 1425 O O . TYR B 1 85 ? -10.102 -28.594 -4.973 1 30.31 85 TYR B O 1
ATOM 1433 N N . LEU B 1 86 ? -8.461 -30 -4.051 1 24.8 86 LEU B N 1
ATOM 1434 C CA . LEU B 1 86 ? -8.805 -31.297 -4.605 1 24.8 86 LEU B CA 1
ATOM 1435 C C . LEU B 1 86 ? -10.289 -31.609 -4.395 1 24.8 86 LEU B C 1
ATOM 1437 O O . LEU B 1 86 ? -10.844 -31.312 -3.336 1 24.8 86 LEU B O 1
ATOM 1441 N N . LEU B 1 87 ? -11.086 -32.344 -5.566 1 23.7 87 LEU B N 1
ATOM 1442 C CA . LEU B 1 87 ? -11.828 -33.469 -6.156 1 23.7 87 LEU B CA 1
ATOM 1443 C C . LEU B 1 87 ? -11.773 -34.688 -5.258 1 23.7 87 LEU B C 1
ATOM 1445 O O . LEU B 1 87 ? -10.734 -35 -4.66 1 23.7 87 LEU B O 1
#

Nearest PDB structures (foldseek):
  4qr1-assembly1_A  TM=9.224E-01  e=8.192E-06  Streptococcus pyogenes serotype M1
  1zpw-assembly1_X  TM=9.368E-01  e=5.553E-05  Thermus thermophilus
  3exc-assembly1_X-2  TM=9.015E-01  e=8.961E-05  Saccharolobus solfataricus
  8d3q-assembly1_F  TM=7.784E-01  e=4.316E-04  Halalkalibacterium halodurans C-125
  6k2e-assembly1_B  TM=9.466E-01  e=1.316E-02  Pyrococcus horikoshii OT3

InterPro domains:
  IPR019199 Virulence-associated protein D / CRISPR associated protein Cas2 [PF09827] (1-69)
  IPR021127 CRISPR-associated endonuclease Cas2 [MF_01471] (1-81)
  IPR021127 CRISPR-associated endonuclease Cas2 [PIRSF032582] (1-84)
  IPR021127 CRISPR-associated endonuclease Cas2 [PTHR34405] (2-78)
  IPR021127 CRISPR-associated endonuclease Cas2 [TIGR01573] (2-77)
  IPR021127 CRISPR-associated endonuclease Cas2 [cd09725] (2-77)